Protein AF-A0A1H2WBU9-F1 (afdb_monomer)

Structure (mmCIF, N/CA/C/O backbone):
data_AF-A0A1H2WBU9-F1
#
_entry.id   AF-A0A1H2WBU9-F1
#
loop_
_atom_site.group_PDB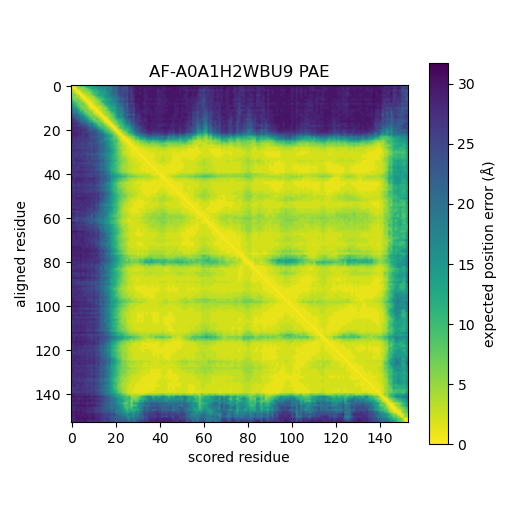
_atom_site.id
_atom_site.type_symbol
_atom_site.label_atom_id
_atom_site.label_alt_id
_atom_site.label_comp_id
_atom_site.label_asym_id
_atom_site.label_entity_id
_atom_site.label_seq_id
_atom_site.pdbx_PDB_ins_code
_atom_site.Cartn_x
_atom_site.Cartn_y
_atom_site.Cartn_z
_atom_site.occupancy
_atom_site.B_iso_or_equiv
_atom_site.auth_seq_id
_atom_site.auth_comp_id
_atom_site.auth_asym_id
_atom_site.auth_atom_id
_atom_site.pdbx_PDB_model_num
ATOM 1 N N . MET A 1 1 ? 42.660 62.199 -51.032 1.00 41.50 1 MET A N 1
ATOM 2 C CA . MET A 1 1 ? 42.001 61.946 -49.734 1.00 41.50 1 MET A CA 1
ATOM 3 C C . MET A 1 1 ? 40.920 60.892 -49.959 1.00 41.50 1 MET A C 1
ATOM 5 O O . MET A 1 1 ? 39.906 61.208 -50.563 1.00 41.50 1 MET A O 1
ATOM 9 N N . ARG A 1 2 ? 41.190 59.620 -49.634 1.00 43.75 2 ARG A N 1
ATOM 10 C CA . ARG A 1 2 ? 40.242 58.498 -49.773 1.00 43.75 2 ARG A CA 1
ATOM 11 C C . ARG A 1 2 ? 39.885 58.027 -48.364 1.00 43.75 2 ARG A C 1
ATOM 13 O O . ARG A 1 2 ? 40.767 57.566 -47.653 1.00 43.75 2 ARG A O 1
ATOM 20 N N . ILE A 1 3 ? 38.628 58.201 -47.968 1.00 47.75 3 ILE A N 1
ATOM 21 C CA . ILE A 1 3 ? 38.084 57.715 -46.695 1.00 47.75 3 ILE A CA 1
ATOM 22 C C . ILE A 1 3 ? 37.564 56.301 -46.960 1.00 47.75 3 ILE A C 1
ATOM 24 O O . ILE A 1 3 ? 36.669 56.133 -47.786 1.00 47.75 3 ILE A O 1
ATOM 28 N N . GLN A 1 4 ? 38.142 55.288 -46.315 1.00 45.25 4 GLN A N 1
ATOM 29 C CA . GLN A 1 4 ? 37.580 53.936 -46.314 1.00 45.25 4 GLN A CA 1
ATOM 30 C C . GLN A 1 4 ? 36.753 53.756 -45.038 1.00 45.25 4 GLN A C 1
ATOM 32 O O . GLN A 1 4 ? 37.295 53.785 -43.936 1.00 45.25 4 GLN A O 1
ATOM 37 N N . LEU A 1 5 ? 35.435 53.607 -45.196 1.00 51.62 5 LEU A N 1
ATOM 38 C CA . LEU A 1 5 ? 34.545 53.128 -44.140 1.00 51.62 5 LEU A CA 1
ATOM 39 C C . LEU A 1 5 ? 34.803 51.628 -43.946 1.00 51.62 5 LEU A C 1
ATOM 41 O O . LEU A 1 5 ? 34.677 50.860 -44.899 1.00 51.62 5 LEU A O 1
ATOM 45 N N . VAL A 1 6 ? 35.139 51.212 -42.727 1.00 49.38 6 VAL A N 1
ATOM 46 C CA . VAL A 1 6 ? 35.206 49.796 -42.348 1.00 49.38 6 VAL A CA 1
ATOM 47 C C . VAL A 1 6 ? 33.904 49.452 -41.631 1.00 49.38 6 VAL A C 1
ATOM 49 O O . VAL A 1 6 ? 33.653 49.928 -40.527 1.00 49.38 6 VAL A O 1
ATOM 52 N N . THR A 1 7 ? 33.051 48.655 -42.269 1.00 48.53 7 THR A N 1
ATOM 53 C CA . THR A 1 7 ? 31.839 48.107 -41.650 1.00 48.53 7 THR A CA 1
ATOM 54 C C . THR A 1 7 ? 32.208 46.828 -40.903 1.00 48.53 7 THR A C 1
ATOM 56 O O . THR A 1 7 ? 32.630 45.853 -41.520 1.00 48.53 7 THR A O 1
ATOM 59 N N . ALA A 1 8 ? 32.060 46.823 -39.578 1.00 51.47 8 ALA A N 1
ATOM 60 C CA . ALA A 1 8 ? 32.218 45.621 -38.766 1.00 51.47 8 ALA A CA 1
ATOM 61 C C . ALA A 1 8 ? 30.915 44.806 -38.799 1.00 51.47 8 ALA A C 1
ATOM 63 O O . ALA A 1 8 ? 29.886 45.248 -38.291 1.00 51.47 8 ALA A O 1
ATOM 64 N N . ILE A 1 9 ? 30.955 43.621 -39.409 1.00 55.84 9 ILE A N 1
ATOM 65 C CA . ILE A 1 9 ? 29.880 42.628 -39.311 1.00 55.84 9 ILE A CA 1
ATOM 66 C C . ILE A 1 9 ? 30.114 41.850 -38.015 1.00 55.84 9 ILE A C 1
ATOM 68 O O . ILE A 1 9 ? 31.100 41.126 -37.895 1.00 55.84 9 ILE A O 1
ATOM 72 N N . VAL A 1 10 ? 29.231 42.029 -37.032 1.00 53.03 10 VAL A N 1
ATOM 73 C CA . VAL A 1 10 ? 29.230 41.240 -35.794 1.00 53.03 10 VAL A CA 1
ATOM 74 C C . VAL A 1 10 ? 28.365 40.007 -36.027 1.00 53.03 10 VAL A C 1
ATOM 76 O O . VAL A 1 10 ? 27.139 40.093 -36.063 1.00 53.03 10 VAL A O 1
ATOM 79 N N . THR A 1 11 ? 29.001 38.855 -36.211 1.00 51.72 11 THR A N 1
ATOM 80 C CA . THR A 1 11 ? 28.313 37.566 -36.310 1.00 51.72 11 THR A CA 1
ATOM 81 C C . THR A 1 11 ? 28.061 37.041 -34.898 1.00 51.72 11 THR A C 1
ATOM 83 O O . THR A 1 11 ? 28.995 36.636 -34.210 1.00 51.72 11 THR A O 1
ATOM 86 N N . ALA A 1 12 ? 26.810 37.066 -34.438 1.00 58.50 12 ALA A N 1
ATOM 87 C CA . ALA A 1 12 ? 26.425 36.448 -33.173 1.00 58.50 12 ALA A CA 1
ATOM 88 C C . ALA A 1 12 ? 26.243 34.934 -33.375 1.00 58.50 12 ALA A C 1
ATOM 90 O O . ALA A 1 12 ? 25.238 34.484 -33.924 1.00 58.50 12 ALA A O 1
ATOM 91 N N . THR A 1 13 ? 27.224 34.137 -32.953 1.00 50.44 13 THR A N 1
ATOM 92 C CA . THR A 1 13 ? 27.081 32.680 -32.828 1.00 50.44 13 THR A CA 1
ATOM 93 C C . THR A 1 13 ? 26.236 32.356 -31.601 1.00 50.44 13 THR A C 1
ATOM 95 O O . THR A 1 13 ? 26.693 32.507 -30.471 1.00 50.44 13 THR A O 1
ATOM 98 N N . PHE A 1 14 ? 25.007 31.889 -31.817 1.00 52.62 14 PHE A N 1
ATOM 99 C CA . PHE A 1 14 ? 24.223 31.232 -30.776 1.00 52.62 14 PHE A CA 1
ATOM 100 C C . PHE A 1 14 ? 24.774 29.816 -30.580 1.00 52.62 14 PHE A C 1
ATOM 102 O O . PHE A 1 14 ? 24.619 28.961 -31.451 1.00 52.62 14 PHE A O 1
ATOM 109 N N . ALA A 1 15 ? 25.444 29.573 -29.454 1.00 53.03 15 ALA A N 1
ATOM 110 C CA . ALA A 1 15 ? 25.797 28.223 -29.038 1.00 53.03 15 ALA A CA 1
ATOM 111 C C . ALA A 1 15 ? 24.518 27.505 -28.586 1.00 53.03 15 ALA A C 1
ATOM 113 O O . ALA A 1 15 ? 23.923 27.861 -27.571 1.00 53.03 15 ALA A O 1
ATOM 114 N N . THR A 1 16 ? 24.069 26.516 -29.354 1.00 51.72 16 THR A N 1
ATOM 115 C CA . THR A 1 16 ? 23.049 25.566 -28.907 1.00 51.72 16 THR A CA 1
ATOM 116 C C . THR A 1 16 ? 23.728 24.548 -27.999 1.00 51.72 16 THR A C 1
ATOM 118 O O . THR A 1 16 ? 24.556 23.756 -28.442 1.00 51.72 16 THR A O 1
ATOM 121 N N . THR A 1 17 ? 23.416 24.580 -26.705 1.00 48.81 17 THR A N 1
ATOM 122 C CA . THR A 1 17 ? 23.767 23.487 -25.797 1.00 48.81 17 THR A CA 1
ATOM 123 C C . THR A 1 17 ? 22.942 22.268 -26.193 1.00 48.81 17 THR A C 1
ATOM 125 O O . THR A 1 17 ? 21.725 22.254 -26.013 1.00 48.81 17 THR A O 1
ATOM 128 N N . ILE A 1 18 ? 23.589 21.257 -26.762 1.00 54.28 18 ILE A N 1
ATOM 129 C CA . ILE A 1 18 ? 23.012 19.920 -26.902 1.00 54.28 18 ILE A CA 1
ATOM 130 C C . ILE A 1 18 ? 23.021 19.318 -25.495 1.00 54.28 18 ILE A C 1
ATOM 132 O O . ILE A 1 18 ? 24.089 19.027 -24.962 1.00 54.28 18 ILE A O 1
ATOM 136 N N . ALA A 1 19 ? 21.855 19.219 -24.858 1.00 54.16 19 ALA A N 1
ATOM 137 C CA . ALA A 1 19 ? 21.718 18.435 -23.637 1.00 54.16 19 ALA A CA 1
ATOM 138 C C . ALA A 1 19 ? 21.942 16.960 -24.003 1.00 54.16 19 ALA A C 1
ATOM 140 O O . ALA A 1 19 ? 21.314 16.461 -24.940 1.00 54.16 19 ALA A O 1
ATOM 141 N N . ASN A 1 20 ? 22.860 16.282 -23.314 1.00 50.53 20 ASN A N 1
ATOM 142 C CA . ASN A 1 20 ? 23.043 14.845 -23.482 1.00 50.53 20 ASN A CA 1
ATOM 143 C C . ASN A 1 20 ? 21.781 14.135 -22.975 1.00 50.53 20 ASN A C 1
ATOM 145 O O . ASN A 1 20 ? 21.280 14.443 -21.898 1.00 50.53 20 ASN A O 1
ATOM 149 N N . ALA A 1 21 ? 21.260 13.186 -23.752 1.00 55.88 21 ALA A N 1
ATOM 150 C CA . ALA A 1 21 ? 20.081 12.404 -23.375 1.00 55.88 21 ALA A CA 1
ATOM 151 C C . ALA A 1 21 ? 20.332 11.435 -22.194 1.00 55.88 21 ALA A C 1
ATOM 153 O O . ALA A 1 21 ? 19.376 10.851 -21.695 1.00 55.88 21 ALA A O 1
ATOM 154 N N . ASP A 1 22 ? 21.585 11.298 -21.743 1.00 54.56 22 ASP A N 1
ATOM 155 C CA . ASP A 1 22 ? 22.003 10.453 -20.612 1.00 54.56 22 ASP A CA 1
ATOM 156 C C . ASP A 1 22 ? 21.919 11.150 -19.237 1.00 54.56 22 ASP A C 1
ATOM 158 O O . ASP A 1 22 ? 22.099 10.492 -18.221 1.00 54.56 22 ASP A O 1
ATOM 162 N N . ASP A 1 23 ? 21.597 12.449 -19.175 1.00 60.66 23 ASP A N 1
ATOM 163 C CA . ASP A 1 23 ? 21.430 13.189 -17.906 1.00 60.66 23 ASP A CA 1
ATOM 164 C C . ASP A 1 23 ? 19.960 13.252 -17.434 1.00 60.66 23 ASP A C 1
ATOM 166 O O . ASP A 1 23 ? 19.596 14.063 -16.576 1.00 60.66 23 ASP A O 1
ATOM 170 N N . ALA A 1 24 ? 19.068 12.447 -18.022 1.00 67.50 24 ALA A N 1
ATOM 171 C CA . ALA A 1 24 ? 17.675 12.413 -17.594 1.00 67.50 24 ALA A CA 1
ATOM 172 C C . ALA A 1 24 ? 17.584 11.773 -16.193 1.00 67.50 24 ALA A C 1
ATOM 174 O O . ALA A 1 24 ? 18.125 10.683 -16.004 1.00 67.50 24 ALA A O 1
ATOM 175 N N . PRO A 1 25 ? 16.911 12.411 -15.212 1.00 70.00 25 PRO A N 1
ATOM 176 C CA . PRO A 1 25 ? 16.812 11.858 -13.862 1.00 70.00 25 PRO A CA 1
ATOM 177 C C . PRO A 1 25 ? 16.161 10.475 -13.908 1.00 70.00 25 PRO A C 1
ATOM 179 O O . PRO A 1 25 ? 15.275 10.246 -14.734 1.00 70.00 25 PRO A O 1
ATOM 182 N N . GLU A 1 26 ? 16.569 9.552 -13.039 1.00 77.31 26 GLU A N 1
ATOM 183 C CA . GLU A 1 26 ? 15.894 8.256 -12.955 1.00 77.31 26 GLU A CA 1
ATOM 184 C C . GLU A 1 26 ? 14.402 8.439 -12.649 1.00 77.31 26 GLU A C 1
ATOM 186 O O . GLU A 1 26 ? 13.992 9.389 -11.975 1.00 77.31 26 GLU A O 1
ATOM 191 N N . LYS A 1 27 ? 13.567 7.557 -13.206 1.00 82.31 27 LYS A N 1
ATOM 192 C CA . LYS A 1 27 ? 12.129 7.602 -12.944 1.00 82.31 27 LYS A CA 1
ATOM 193 C C . LYS A 1 27 ? 11.873 7.065 -11.539 1.00 82.31 27 LYS A C 1
ATOM 195 O 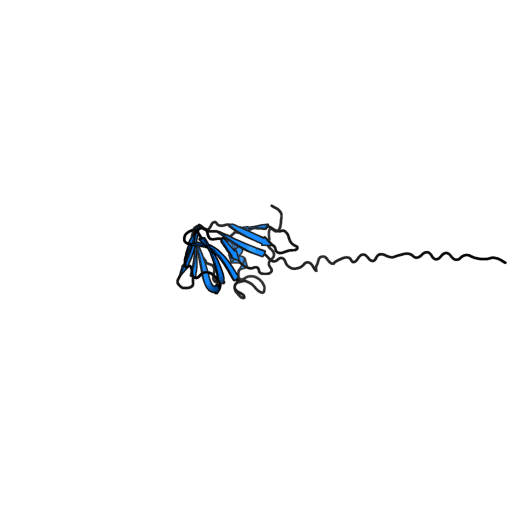O . LYS A 1 27 ? 12.337 5.979 -11.208 1.00 82.31 27 LYS A O 1
ATOM 200 N N . SER A 1 28 ? 11.105 7.814 -10.761 1.00 85.56 28 SER A N 1
ATOM 201 C CA . SER A 1 28 ? 10.564 7.374 -9.477 1.00 85.56 28 SER A CA 1
ATOM 202 C C . SER A 1 28 ? 9.061 7.171 -9.617 1.00 85.56 28 SER A C 1
ATOM 204 O O . SER A 1 28 ? 8.415 7.948 -10.328 1.00 85.56 28 SER A O 1
ATOM 206 N N . TYR A 1 29 ? 8.507 6.141 -8.978 1.00 90.06 29 TYR A N 1
ATOM 207 C CA . TYR A 1 29 ? 7.081 5.810 -9.048 1.00 90.06 29 TYR A CA 1
ATOM 208 C C . TYR A 1 29 ? 6.478 5.660 -7.660 1.00 90.06 29 TYR A C 1
ATOM 210 O O . TYR A 1 29 ? 7.052 4.988 -6.811 1.00 90.06 29 TYR A O 1
ATOM 218 N N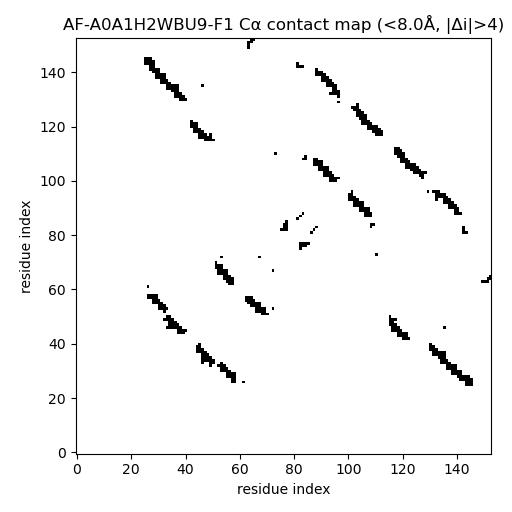 . LEU A 1 30 ? 5.290 6.229 -7.472 1.00 93.44 30 LEU A N 1
ATOM 219 C CA . LEU A 1 30 ? 4.398 5.885 -6.371 1.00 93.44 30 LEU A CA 1
ATOM 220 C C . LEU A 1 30 ? 3.524 4.702 -6.778 1.00 93.44 30 LEU A C 1
ATOM 222 O O . LEU A 1 30 ? 3.084 4.620 -7.932 1.00 93.44 30 LEU A O 1
ATOM 226 N N . PHE A 1 31 ? 3.231 3.837 -5.813 1.00 95.50 31 PHE A N 1
ATOM 227 C CA . PHE A 1 31 ? 2.336 2.695 -5.988 1.00 95.50 31 PHE A CA 1
ATOM 228 C C . PHE A 1 31 ? 1.066 2.918 -5.172 1.00 95.50 31 PHE A C 1
ATOM 230 O O . PHE A 1 31 ? 1.122 3.445 -4.062 1.00 95.50 31 PHE A O 1
ATOM 237 N N . VAL A 1 32 ? -0.089 2.543 -5.715 1.00 97.19 32 VAL A N 1
ATOM 238 C CA . VAL A 1 32 ? -1.377 2.689 -5.033 1.00 97.19 32 VAL A CA 1
ATOM 239 C C . VAL A 1 32 ? -2.104 1.356 -5.023 1.00 97.19 32 VAL A C 1
ATOM 241 O O . VAL A 1 32 ? -2.447 0.816 -6.078 1.00 97.19 32 VAL A O 1
ATOM 244 N N . GLU A 1 33 ? -2.373 0.869 -3.817 1.00 97.38 33 GLU A N 1
ATOM 245 C CA . GLU A 1 33 ? -3.222 -0.289 -3.569 1.00 97.38 33 GLU A CA 1
ATOM 246 C C . GLU A 1 33 ? -4.560 0.153 -2.979 1.00 97.38 33 GLU A C 1
ATOM 248 O O . GLU A 1 33 ? -4.651 1.102 -2.195 1.00 97.38 33 GLU A O 1
ATOM 253 N N . VAL A 1 34 ? -5.615 -0.550 -3.370 1.00 97.06 34 VAL A N 1
ATOM 254 C CA . VAL A 1 34 ? -6.972 -0.344 -2.869 1.00 97.06 34 VAL A CA 1
ATOM 255 C C . VAL A 1 34 ? -7.535 -1.679 -2.411 1.00 97.06 34 VAL A C 1
ATOM 257 O O . VAL A 1 34 ? -7.207 -2.725 -2.970 1.00 97.06 34 VAL A O 1
ATOM 260 N N . GLY A 1 35 ? -8.391 -1.633 -1.400 1.00 96.75 35 GLY A N 1
ATOM 261 C CA . GLY A 1 35 ? -9.100 -2.803 -0.898 1.00 96.75 35 GLY A CA 1
ATOM 262 C C . GLY A 1 35 ? -10.469 -2.418 -0.361 1.00 96.75 35 GLY A C 1
ATOM 263 O O . GLY A 1 35 ? -10.866 -1.251 -0.378 1.00 96.75 35 GLY A O 1
ATOM 264 N N . GLU A 1 36 ? -11.192 -3.404 0.150 1.00 98.12 36 GLU A N 1
ATOM 265 C CA . GLU A 1 36 ? -12.473 -3.183 0.820 1.00 98.12 36 GLU A CA 1
ATOM 266 C C . GLU A 1 36 ? -12.271 -2.786 2.285 1.00 98.12 36 GLU A C 1
ATOM 268 O O . GLU A 1 36 ? -12.988 -1.925 2.806 1.00 98.12 36 GLU A O 1
ATOM 273 N N . LYS A 1 37 ? -11.263 -3.382 2.939 1.00 98.44 37 LYS A N 1
ATOM 274 C CA . LYS A 1 37 ? -10.920 -3.133 4.344 1.00 98.44 37 LYS A CA 1
ATOM 275 C C . LYS A 1 37 ? -9.423 -3.210 4.597 1.00 98.44 37 LYS A C 1
ATOM 277 O O . LYS A 1 37 ? -8.720 -3.970 3.939 1.00 98.44 37 LYS A O 1
ATOM 282 N N . ALA A 1 38 ? -8.963 -2.448 5.581 1.00 98.56 38 ALA A N 1
ATOM 283 C CA . ALA A 1 38 ? -7.639 -2.598 6.165 1.00 98.56 38 ALA A CA 1
ATOM 284 C C . ALA A 1 38 ? -7.762 -2.894 7.657 1.00 98.56 38 ALA A C 1
ATOM 286 O O . ALA A 1 38 ? -8.576 -2.266 8.335 1.00 98.56 38 ALA A O 1
ATOM 287 N N . GLU A 1 39 ? -6.928 -3.794 8.164 1.00 98.50 39 GLU A N 1
ATOM 288 C CA . GLU A 1 39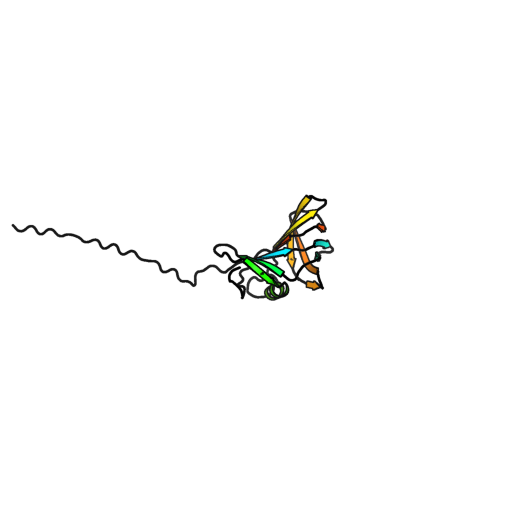 ? -6.809 -4.110 9.584 1.00 98.50 39 GLU A CA 1
ATOM 289 C C . GLU A 1 39 ? -5.342 -4.010 10.009 1.00 98.50 39 GLU A C 1
ATOM 291 O O . GLU A 1 39 ? -4.445 -4.469 9.307 1.00 98.50 39 GLU A O 1
ATOM 296 N N . LEU A 1 40 ? -5.102 -3.394 11.163 1.00 98.38 40 LEU A N 1
ATOM 297 C CA . LEU A 1 40 ? -3.806 -3.355 11.829 1.00 98.38 40 LEU A CA 1
ATOM 298 C C . LEU A 1 40 ? -3.919 -4.237 13.066 1.00 98.38 40 LEU A C 1
ATOM 300 O O . LEU A 1 40 ? -4.719 -3.961 13.961 1.00 98.38 40 LEU A O 1
ATOM 304 N N . THR A 1 41 ? -3.158 -5.323 13.120 1.00 96.44 41 THR A N 1
ATOM 305 C CA . THR A 1 41 ? -3.228 -6.281 14.225 1.00 96.44 41 THR A CA 1
ATOM 306 C C . THR A 1 41 ? -1.902 -7.003 14.396 1.00 96.44 41 THR A C 1
ATOM 308 O O . THR A 1 41 ? -1.275 -7.379 13.416 1.00 96.44 41 THR A O 1
ATOM 311 N N . ASP A 1 42 ? -1.444 -7.150 15.639 1.00 93.75 42 ASP A N 1
ATOM 312 C CA . ASP A 1 42 ? -0.239 -7.916 15.985 1.00 93.75 42 ASP A CA 1
ATOM 313 C C . ASP A 1 42 ? 1.020 -7.562 15.160 1.00 93.75 42 ASP A C 1
ATOM 315 O O . ASP A 1 42 ? 1.843 -8.420 14.848 1.00 93.75 42 ASP A O 1
ATOM 319 N N . GLY A 1 43 ? 1.186 -6.279 14.811 1.00 95.44 43 GLY A N 1
ATOM 320 C CA . GLY A 1 43 ? 2.309 -5.803 13.991 1.00 95.44 43 GLY A CA 1
ATOM 321 C C . GLY A 1 43 ? 2.165 -6.088 12.493 1.00 95.44 43 GLY A C 1
ATOM 322 O O . GLY A 1 43 ? 3.109 -5.862 11.740 1.00 95.44 43 GLY A O 1
ATOM 323 N N . GLN A 1 44 ? 0.993 -6.547 12.052 1.00 97.94 44 GLN A N 1
ATOM 324 C CA . GLN A 1 44 ? 0.657 -6.787 10.656 1.00 97.94 44 GLN A CA 1
ATOM 325 C C . GLN A 1 44 ? -0.417 -5.819 10.153 1.00 97.94 44 GLN A C 1
ATOM 327 O O . GLN A 1 44 ? -1.431 -5.582 10.811 1.00 97.94 44 GLN A O 1
ATOM 332 N N . LEU A 1 45 ? -0.173 -5.257 8.971 1.00 98.50 45 LEU A N 1
ATOM 333 C CA . LEU A 1 45 ? -1.161 -4.569 8.159 1.00 98.50 45 LEU A CA 1
ATOM 334 C C . LEU A 1 45 ? -1.747 -5.594 7.199 1.00 98.50 45 LEU A C 1
ATOM 336 O O . LEU A 1 45 ? -1.015 -6.243 6.456 1.00 98.50 45 LEU A O 1
ATOM 340 N N . ILE A 1 46 ? -3.064 -5.704 7.194 1.00 98.31 46 ILE A N 1
ATOM 341 C CA . ILE A 1 46 ? -3.817 -6.635 6.374 1.00 98.31 46 ILE A CA 1
ATOM 342 C C . ILE A 1 46 ? -4.764 -5.824 5.493 1.00 98.31 46 ILE A C 1
ATOM 344 O O . ILE A 1 46 ? -5.665 -5.168 6.009 1.00 98.31 46 ILE A O 1
ATOM 348 N N . LEU A 1 47 ? -4.589 -5.879 4.174 1.00 98.25 47 LEU A N 1
ATOM 349 C CA . LEU A 1 47 ? -5.546 -5.347 3.203 1.00 98.25 47 LEU A CA 1
ATOM 350 C C . LEU A 1 47 ? -6.388 -6.492 2.639 1.00 98.25 47 LEU A C 1
ATOM 352 O O . LEU A 1 47 ? -5.855 -7.467 2.113 1.00 98.25 47 LEU A O 1
ATOM 356 N N . LEU A 1 48 ? -7.706 -6.358 2.758 1.00 98.12 48 LEU A N 1
ATOM 357 C CA . LEU A 1 48 ? -8.714 -7.345 2.374 1.00 98.12 48 LEU A CA 1
ATOM 358 C C . LEU A 1 48 ? -9.469 -6.898 1.122 1.00 98.12 48 LEU A C 1
ATOM 360 O O . LEU A 1 48 ? -9.706 -5.700 0.931 1.00 98.12 48 LEU A O 1
ATOM 364 N N . GLY A 1 49 ? -9.922 -7.866 0.325 1.00 97.38 49 GLY A N 1
ATOM 365 C CA . GLY A 1 49 ? -10.687 -7.603 -0.893 1.00 97.38 49 GLY A CA 1
ATOM 366 C C . GLY A 1 49 ? -9.850 -6.865 -1.936 1.00 97.38 49 GLY A C 1
ATOM 367 O O . GLY A 1 49 ? -10.334 -5.929 -2.574 1.00 97.38 49 GLY A O 1
ATOM 368 N N . VAL A 1 50 ? -8.571 -7.228 -2.056 1.00 96.31 50 VAL A N 1
ATOM 369 C CA . VAL A 1 50 ? -7.656 -6.606 -3.017 1.00 96.31 50 VAL A CA 1
ATOM 370 C C . VAL A 1 50 ? -7.750 -7.291 -4.384 1.00 96.31 50 VAL A C 1
ATOM 372 O O . VAL A 1 50 ? -7.785 -8.516 -4.485 1.00 96.31 50 VAL A O 1
ATOM 375 N N . GLY A 1 51 ? -7.789 -6.499 -5.460 1.00 94.38 51 GLY A N 1
ATOM 376 C CA . GLY A 1 51 ? -7.664 -6.994 -6.842 1.00 94.38 51 GLY A CA 1
ATOM 377 C C . GLY A 1 51 ? -6.200 -7.188 -7.240 1.00 94.38 51 GLY A C 1
ATOM 378 O O . GLY A 1 51 ? -5.325 -6.725 -6.526 1.00 94.38 51 GLY A O 1
ATOM 379 N N . ASP A 1 52 ? -5.891 -7.844 -8.360 1.00 94.00 52 ASP A N 1
ATOM 380 C CA . ASP A 1 52 ? -4.494 -8.120 -8.773 1.00 94.00 52 ASP A CA 1
ATOM 381 C C . ASP A 1 52 ? -3.704 -6.869 -9.211 1.00 94.00 52 ASP A C 1
ATOM 383 O O . ASP A 1 52 ? -2.477 -6.853 -9.161 1.00 94.00 52 ASP A O 1
AT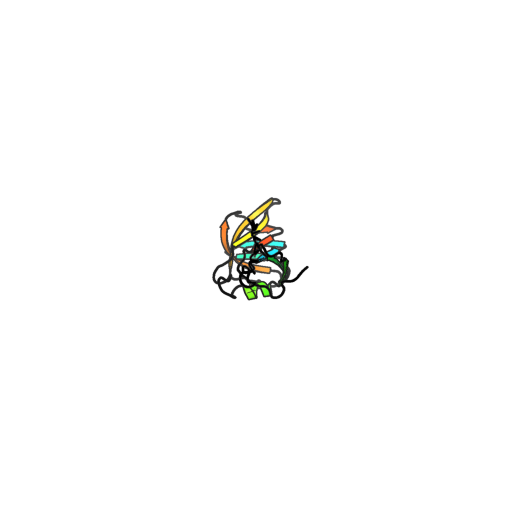OM 387 N N . GLU A 1 53 ? -4.396 -5.806 -9.617 1.00 94.94 53 GLU A N 1
ATOM 388 C CA . GLU A 1 53 ? -3.774 -4.591 -10.145 1.00 94.94 53 GLU A CA 1
ATOM 389 C C . GLU A 1 53 ? -3.337 -3.623 -9.036 1.00 94.94 53 GLU A C 1
ATOM 391 O O . GLU A 1 53 ? -4.070 -3.346 -8.084 1.00 94.94 53 GLU A O 1
ATOM 396 N N . VAL A 1 54 ? -2.154 -3.043 -9.219 1.00 96.44 54 VAL A N 1
ATOM 397 C CA . VAL A 1 54 ? -1.594 -1.941 -8.435 1.00 96.44 54 VAL A CA 1
ATOM 398 C C . VAL A 1 54 ? -1.415 -0.756 -9.371 1.00 96.44 54 VAL A C 1
ATOM 400 O O . VAL A 1 54 ? -0.775 -0.876 -10.418 1.00 96.44 54 VAL A O 1
ATOM 403 N N . SER A 1 55 ? -1.970 0.402 -9.011 1.00 96.25 55 SER A N 1
ATOM 404 C CA . SER A 1 55 ? -1.794 1.602 -9.837 1.00 96.25 55 SER A CA 1
ATOM 405 C C . SER A 1 55 ? -0.397 2.179 -9.626 1.00 96.25 55 SER A C 1
ATOM 407 O O . SER A 1 55 ? 0.097 2.205 -8.501 1.00 96.25 55 SER A O 1
ATOM 409 N N . VAL A 1 56 ? 0.219 2.693 -10.687 1.00 94.50 56 VAL A N 1
ATOM 410 C CA . VAL A 1 56 ? 1.533 3.348 -10.632 1.00 94.50 56 VAL A CA 1
ATOM 411 C C . VAL A 1 56 ? 1.461 4.761 -11.188 1.00 94.50 56 VAL A C 1
ATOM 413 O O . VAL A 1 56 ? 0.746 5.018 -12.161 1.00 94.50 56 VAL A O 1
ATOM 416 N N . PHE A 1 57 ? 2.216 5.680 -10.588 1.00 92.31 57 PHE A N 1
ATOM 417 C CA . PHE A 1 57 ? 2.292 7.070 -11.033 1.00 92.31 57 PHE A CA 1
ATOM 418 C C . PHE A 1 57 ? 3.704 7.626 -10.869 1.00 92.31 57 PHE A C 1
ATOM 420 O O . PHE A 1 57 ? 4.268 7.577 -9.778 1.00 92.31 57 PHE A O 1
ATOM 427 N N . SER A 1 58 ? 4.285 8.145 -11.950 1.00 91.31 58 SER A N 1
ATOM 428 C CA . SER A 1 58 ? 5.652 8.662 -11.926 1.00 91.31 58 SER A CA 1
ATOM 429 C C . SER A 1 58 ? 5.737 10.072 -11.354 1.00 91.31 58 SER A C 1
ATOM 431 O O . SER A 1 58 ? 4.902 10.927 -11.668 1.00 91.31 58 SER A O 1
ATOM 433 N N . ASP A 1 59 ? 6.839 10.362 -10.674 1.00 88.44 59 ASP A N 1
ATOM 434 C CA . ASP A 1 59 ? 7.213 11.728 -10.333 1.00 88.44 59 ASP A CA 1
ATOM 435 C C . ASP A 1 59 ? 7.582 12.579 -11.556 1.00 88.44 59 ASP A C 1
ATOM 437 O O . ASP A 1 59 ? 7.984 12.104 -12.624 1.00 88.44 59 ASP A O 1
ATOM 441 N N . ARG A 1 60 ? 7.485 13.901 -11.377 1.00 89.88 60 ARG A N 1
ATOM 442 C CA . ARG A 1 60 ? 7.918 14.875 -12.388 1.00 89.88 60 ARG A CA 1
ATOM 443 C C . ARG A 1 60 ? 9.435 14.772 -12.624 1.00 89.88 60 ARG A C 1
ATOM 445 O O . ARG A 1 60 ? 10.178 14.552 -11.675 1.00 89.88 60 ARG A O 1
ATOM 452 N N . PRO A 1 61 ? 9.926 15.026 -13.855 1.00 89.00 61 PRO A N 1
ATOM 453 C CA . PRO A 1 61 ? 9.218 15.589 -15.014 1.00 89.00 61 PRO A CA 1
ATOM 454 C C . PRO A 1 61 ? 8.410 14.574 -15.833 1.00 89.00 61 PRO A C 1
ATOM 456 O O . PRO A 1 61 ? 7.722 14.977 -16.775 1.00 89.00 61 PRO A O 1
ATOM 459 N N . TYR A 1 62 ? 8.493 13.290 -15.491 1.00 87.75 62 TYR A N 1
ATOM 460 C CA . TYR A 1 62 ? 7.782 12.229 -16.187 1.00 87.75 62 TYR A CA 1
ATOM 461 C C . TYR A 1 62 ? 6.271 12.325 -15.934 1.00 87.75 62 TYR A C 1
ATOM 463 O O . TYR A 1 62 ? 5.810 12.959 -14.982 1.00 87.75 62 TYR A O 1
ATOM 471 N N . ARG A 1 63 ? 5.486 11.790 -16.871 1.00 89.81 63 ARG A N 1
ATOM 472 C CA . ARG A 1 63 ? 4.014 11.818 -16.849 1.00 89.81 63 ARG A CA 1
ATOM 473 C C . ARG A 1 63 ? 3.468 10.431 -17.161 1.00 89.81 63 ARG A C 1
ATOM 475 O O . ARG A 1 63 ? 2.578 10.287 -17.995 1.00 89.81 63 ARG A O 1
ATOM 482 N N . ASP A 1 64 ? 4.055 9.432 -16.524 1.00 88.81 64 ASP A N 1
ATOM 483 C CA . ASP A 1 64 ? 3.688 8.042 -16.708 1.00 88.81 64 ASP A CA 1
ATOM 484 C C . ASP A 1 64 ? 2.688 7.649 -15.616 1.00 88.81 64 ASP A C 1
ATOM 486 O O . ASP A 1 64 ? 2.864 7.958 -14.436 1.00 88.81 64 ASP A O 1
ATOM 490 N N . ALA A 1 65 ? 1.622 6.976 -16.027 1.00 92.31 65 ALA A N 1
ATOM 491 C CA . ALA A 1 65 ? 0.626 6.382 -15.153 1.00 92.31 65 ALA A CA 1
ATOM 492 C C . ALA A 1 65 ? 0.204 5.041 -15.756 1.00 92.31 65 ALA A C 1
ATOM 494 O O . ALA A 1 65 ? 0.242 4.880 -16.979 1.00 92.31 65 ALA A O 1
ATOM 495 N N . GLY A 1 66 ? -0.204 4.091 -14.925 1.00 93.75 66 GLY A N 1
ATOM 496 C CA . GLY A 1 66 ? -0.660 2.793 -15.407 1.00 93.75 66 GLY A CA 1
ATOM 497 C C . GLY A 1 66 ? -0.946 1.821 -14.278 1.00 93.75 66 GLY A C 1
ATOM 498 O O . GLY A 1 66 ? -1.170 2.232 -13.140 1.00 93.75 66 GLY A O 1
ATOM 499 N N . PHE A 1 67 ? -0.897 0.536 -14.610 1.00 94.25 67 PHE A N 1
ATOM 500 C CA . PHE A 1 67 ? -1.073 -0.562 -13.670 1.00 94.25 67 PHE A CA 1
ATOM 501 C C . PHE A 1 67 ? 0.066 -1.566 -13.830 1.00 94.25 67 PHE A C 1
ATOM 503 O O . PHE A 1 67 ? 0.550 -1.789 -14.943 1.00 94.25 67 PHE A O 1
ATOM 510 N N . ILE A 1 68 ? 0.470 -2.164 -12.717 1.00 94.06 68 ILE A N 1
ATOM 511 C CA . ILE A 1 68 ? 1.269 -3.389 -12.669 1.00 94.06 68 ILE A CA 1
ATOM 512 C C . ILE A 1 68 ? 0.479 -4.443 -11.898 1.00 94.06 68 ILE A C 1
ATOM 514 O O . ILE A 1 68 ? -0.447 -4.118 -11.154 1.00 94.06 68 ILE A O 1
ATOM 518 N N . THR A 1 69 ? 0.844 -5.704 -12.050 1.00 94.56 69 THR A N 1
ATOM 519 C CA . THR A 1 69 ? 0.339 -6.763 -11.174 1.00 94.56 69 THR A CA 1
ATOM 520 C C . THR A 1 69 ? 0.990 -6.658 -9.795 1.00 94.56 69 THR A C 1
ATOM 522 O O . THR A 1 69 ? 2.134 -6.214 -9.648 1.00 94.56 69 THR A O 1
ATOM 525 N N . ARG A 1 70 ? 0.302 -7.128 -8.755 1.00 93.62 70 ARG A N 1
ATOM 526 C CA . ARG A 1 70 ? 0.890 -7.234 -7.413 1.00 93.62 70 ARG A CA 1
ATOM 527 C C . ARG A 1 70 ? 2.109 -8.151 -7.395 1.00 93.62 70 ARG A C 1
ATOM 529 O O . ARG A 1 70 ? 3.072 -7.885 -6.681 1.00 93.62 70 ARG A O 1
ATOM 536 N N . ALA A 1 71 ? 2.093 -9.201 -8.214 1.00 91.56 71 ALA A N 1
ATOM 537 C CA . ALA A 1 71 ? 3.249 -10.072 -8.392 1.00 91.56 71 ALA A CA 1
ATOM 538 C C . ALA A 1 71 ? 4.474 -9.299 -8.914 1.00 91.56 71 ALA A C 1
ATOM 540 O O . ALA A 1 71 ? 5.571 -9.495 -8.396 1.00 91.56 71 ALA A O 1
ATOM 541 N N . GLU A 1 72 ? 4.292 -8.386 -9.875 1.00 92.12 72 GLU A N 1
ATOM 542 C CA . GLU A 1 72 ? 5.367 -7.507 -10.356 1.00 92.12 72 GLU A CA 1
ATOM 543 C C . GLU A 1 72 ? 5.856 -6.548 -9.263 1.00 92.12 72 GLU A C 1
ATOM 545 O O . GLU A 1 72 ? 7.067 -6.390 -9.116 1.00 92.12 72 GLU A O 1
ATOM 550 N N . LEU A 1 73 ? 4.958 -5.960 -8.456 1.00 92.50 73 LEU A N 1
ATOM 551 C CA . LEU A 1 73 ? 5.359 -5.132 -7.306 1.00 92.50 73 LEU A CA 1
ATOM 552 C C . LEU A 1 73 ? 6.250 -5.920 -6.331 1.00 92.50 73 LEU A C 1
ATOM 554 O O . LEU A 1 73 ? 7.263 -5.417 -5.849 1.00 92.50 73 LEU A O 1
ATOM 558 N N . PHE A 1 74 ? 5.897 -7.171 -6.045 1.00 91.31 74 PHE A N 1
ATOM 559 C CA . PHE A 1 74 ? 6.663 -7.995 -5.108 1.00 91.31 74 PHE A CA 1
ATOM 560 C C . PHE A 1 74 ? 7.980 -8.467 -5.713 1.00 91.31 74 PHE A C 1
ATOM 562 O O . PHE A 1 74 ? 8.984 -8.573 -5.013 1.00 91.31 74 PHE A O 1
ATOM 569 N N . GLU A 1 75 ? 8.001 -8.717 -7.022 1.00 89.00 75 GLU A N 1
ATOM 570 C CA . GLU A 1 75 ? 9.224 -9.061 -7.732 1.00 89.00 75 GLU A CA 1
ATOM 571 C C . GLU A 1 75 ? 10.263 -7.935 -7.648 1.00 89.00 75 GLU A C 1
ATOM 573 O O . GLU A 1 75 ? 11.456 -8.224 -7.539 1.00 89.00 75 GLU A O 1
ATOM 578 N N . ILE A 1 76 ? 9.835 -6.670 -7.694 1.00 87.12 76 ILE A N 1
ATOM 579 C CA . ILE A 1 76 ? 10.746 -5.517 -7.621 1.00 87.12 76 ILE A CA 1
ATOM 580 C C . ILE A 1 76 ? 11.112 -5.125 -6.188 1.00 87.12 76 ILE A C 1
ATOM 582 O O . ILE A 1 76 ? 12.069 -4.379 -6.002 1.00 87.12 76 ILE A O 1
ATOM 586 N N . TRP A 1 77 ? 10.408 -5.665 -5.190 1.00 91.88 77 TRP A N 1
ATOM 587 C CA . TRP A 1 77 ? 10.559 -5.303 -3.780 1.00 91.88 77 TRP A CA 1
ATOM 588 C C . TRP A 1 77 ? 12.003 -5.411 -3.274 1.00 91.88 77 TRP A C 1
ATOM 590 O O . TRP A 1 77 ? 12.492 -4.502 -2.615 1.00 91.88 77 TRP A O 1
ATOM 600 N N . GLY A 1 78 ? 12.700 -6.496 -3.627 1.00 87.00 78 GLY A N 1
ATOM 601 C CA . GLY A 1 78 ? 14.096 -6.757 -3.241 1.00 87.00 78 GLY A CA 1
ATOM 602 C C . GLY A 1 78 ? 15.110 -6.583 -4.378 1.00 87.00 78 GLY A C 1
ATOM 603 O O . GLY A 1 78 ? 16.194 -7.167 -4.336 1.00 87.00 78 GLY A O 1
ATOM 604 N N . LYS A 1 79 ? 14.760 -5.873 -5.461 1.00 83.56 79 LYS A N 1
ATOM 605 C CA . LYS A 1 79 ? 15.622 -5.747 -6.652 1.00 83.56 79 LYS A CA 1
ATOM 606 C C . LYS A 1 79 ? 16.177 -4.338 -6.822 1.00 83.56 79 LYS A C 1
ATOM 608 O O . LYS A 1 79 ? 15.438 -3.364 -6.792 1.00 83.56 79 LYS A O 1
ATOM 613 N N . GLY A 1 80 ? 17.463 -4.263 -7.163 1.00 77.88 80 GLY A N 1
ATOM 614 C CA . GLY A 1 80 ? 18.164 -3.001 -7.419 1.00 77.88 80 GLY A CA 1
ATOM 615 C C . GLY A 1 80 ? 18.782 -2.400 -6.158 1.00 77.88 80 GLY A C 1
ATOM 616 O O . GLY A 1 80 ? 18.650 -2.954 -5.070 1.00 77.88 80 GLY A O 1
ATOM 617 N N . GLU A 1 81 ? 19.495 -1.288 -6.319 1.00 74.69 81 GLU A N 1
ATOM 618 C CA . GLU A 1 81 ? 20.041 -0.517 -5.196 1.00 74.69 81 GLU A CA 1
ATOM 619 C C . GLU A 1 81 ? 18.923 0.296 -4.524 1.00 74.69 81 GLU A C 1
ATOM 621 O O . GLU A 1 81 ? 18.032 0.789 -5.214 1.00 74.69 81 GLU A O 1
ATOM 626 N N . ASN A 1 82 ? 18.977 0.465 -3.196 1.00 76.62 82 ASN A N 1
ATOM 627 C CA . ASN A 1 82 ? 17.950 1.174 -2.411 1.00 76.62 82 ASN A CA 1
ATOM 628 C C . ASN A 1 82 ? 16.526 0.615 -2.621 1.00 76.62 82 ASN A C 1
ATOM 630 O O . ASN A 1 82 ? 15.564 1.373 -2.749 1.00 76.62 82 ASN A O 1
ATOM 634 N N . ASN A 1 83 ? 16.405 -0.712 -2.688 1.00 86.50 83 ASN A N 1
ATOM 635 C CA . ASN A 1 83 ? 15.123 -1.403 -2.818 1.00 86.50 83 ASN A CA 1
ATOM 636 C C . ASN A 1 83 ? 14.347 -1.431 -1.483 1.00 86.50 83 ASN A C 1
ATOM 638 O O . ASN A 1 83 ? 14.894 -1.120 -0.425 1.00 86.50 83 ASN A O 1
ATOM 642 N N . PHE A 1 84 ? 13.078 -1.837 -1.526 1.00 92.12 84 PHE A N 1
ATOM 643 C CA . PHE A 1 84 ? 12.187 -1.870 -0.361 1.00 92.12 84 PHE A CA 1
ATOM 644 C C . PHE A 1 84 ? 12.515 -2.949 0.678 1.00 92.12 84 PHE A C 1
ATOM 646 O O . PHE A 1 84 ? 12.027 -2.877 1.804 1.00 92.12 84 PHE A O 1
ATOM 653 N N . GLU A 1 85 ? 13.307 -3.964 0.334 1.00 91.81 85 GLU A N 1
ATOM 654 C CA . GLU A 1 85 ? 13.799 -4.942 1.311 1.00 91.81 85 GLU A CA 1
ATOM 655 C C . GLU A 1 85 ? 14.926 -4.349 2.174 1.00 91.81 85 GLU A C 1
ATOM 657 O O . GLU A 1 85 ? 14.968 -4.582 3.381 1.00 91.81 85 GLU A O 1
ATOM 662 N N . GLU A 1 86 ? 15.810 -3.543 1.577 1.00 90.31 86 GLU A N 1
ATOM 663 C CA . GLU A 1 86 ? 16.917 -2.873 2.276 1.00 90.31 86 GLU A CA 1
ATOM 664 C C . GLU A 1 86 ? 16.502 -1.556 2.950 1.00 90.31 86 GLU A C 1
ATOM 666 O O . GLU A 1 86 ? 17.028 -1.212 4.011 1.00 90.31 86 GLU A O 1
ATOM 671 N N . ASN A 1 87 ? 15.572 -0.820 2.338 1.00 90.06 87 ASN A N 1
ATOM 672 C CA . ASN A 1 87 ? 15.048 0.456 2.817 1.00 90.06 87 ASN A CA 1
ATOM 673 C C . ASN A 1 87 ? 13.510 0.451 2.721 1.00 90.06 87 ASN A C 1
ATOM 675 O O . ASN A 1 87 ? 12.962 0.860 1.692 1.00 90.06 87 ASN A O 1
ATOM 679 N N . PRO A 1 88 ? 12.817 -0.049 3.761 1.00 94.44 88 PRO A N 1
ATOM 680 C CA . PRO A 1 88 ? 11.364 -0.176 3.774 1.00 94.44 88 PRO A CA 1
ATOM 681 C C . PRO A 1 88 ? 10.632 1.131 3.422 1.00 94.44 88 PRO A C 1
ATOM 683 O O . PRO A 1 88 ? 11.019 2.200 3.899 1.00 94.44 88 PRO A O 1
ATOM 686 N N . PRO A 1 89 ? 9.570 1.081 2.599 1.00 95.19 89 PRO A N 1
ATOM 687 C CA . PRO A 1 89 ? 8.843 2.275 2.206 1.00 95.19 89 PRO A CA 1
ATOM 688 C C . PRO A 1 89 ? 7.928 2.783 3.316 1.00 95.19 89 PRO A C 1
ATOM 690 O O . PRO A 1 89 ? 7.326 2.012 4.072 1.00 95.19 89 PRO A O 1
ATOM 693 N N . ASN A 1 90 ? 7.718 4.097 3.305 1.00 94.69 90 ASN A N 1
ATOM 694 C CA . ASN A 1 90 ? 6.572 4.696 3.970 1.00 94.69 90 ASN A CA 1
ATOM 695 C C . ASN A 1 90 ? 5.293 4.406 3.176 1.00 94.69 90 ASN A C 1
ATOM 697 O O . ASN A 1 90 ? 5.285 4.396 1.943 1.00 94.69 90 ASN A O 1
ATOM 701 N N . VAL A 1 91 ? 4.181 4.266 3.885 1.00 96.75 91 VAL A N 1
ATOM 702 C CA . VAL A 1 91 ? 2.845 4.237 3.302 1.00 96.75 91 VAL A CA 1
ATOM 703 C C . VAL A 1 91 ? 1.935 5.224 3.992 1.00 96.75 91 VAL A C 1
ATOM 705 O O . VAL A 1 91 ? 1.932 5.335 5.215 1.00 96.75 91 VAL A O 1
ATOM 708 N N . ALA A 1 92 ? 1.110 5.899 3.201 1.00 97.81 92 ALA A N 1
ATOM 709 C CA . ALA A 1 92 ? -0.072 6.579 3.699 1.00 97.81 92 ALA A CA 1
ATOM 710 C C . ALA A 1 92 ? -1.278 5.657 3.496 1.00 97.81 92 ALA A C 1
ATOM 712 O O . ALA A 1 92 ? -1.736 5.465 2.367 1.00 97.81 92 ALA A O 1
ATOM 713 N N . LEU A 1 93 ? -1.800 5.103 4.590 1.00 98.50 93 LEU A N 1
ATOM 714 C CA . LEU A 1 93 ? -3.060 4.372 4.599 1.00 98.50 93 LEU A CA 1
ATOM 715 C C . LEU A 1 93 ? -4.182 5.342 4.962 1.00 98.50 93 LEU A C 1
ATOM 717 O O . LEU A 1 93 ? -4.251 5.861 6.077 1.00 98.50 93 LEU A O 1
ATOM 721 N N . THR A 1 94 ? -5.069 5.588 4.008 1.00 98.50 94 THR A N 1
ATOM 722 C CA . THR A 1 94 ? -6.268 6.408 4.200 1.00 98.50 94 THR A CA 1
ATOM 723 C C . THR A 1 94 ? -7.509 5.535 4.149 1.00 98.50 94 THR A C 1
ATOM 725 O O . THR A 1 94 ? -7.505 4.507 3.484 1.00 98.50 94 THR A O 1
ATOM 728 N N . GLY A 1 95 ? -8.583 5.939 4.822 1.00 98.31 95 GLY A N 1
ATOM 729 C CA . GLY A 1 95 ? -9.862 5.233 4.761 1.00 98.31 95 GLY A CA 1
ATOM 730 C C . GLY A 1 95 ? -10.919 5.864 5.660 1.00 98.31 95 GLY A C 1
ATOM 731 O O . GLY A 1 95 ? -10.693 6.919 6.259 1.00 98.31 95 GLY A O 1
ATOM 732 N N . SER A 1 96 ? -12.087 5.233 5.754 1.00 98.31 96 SER A N 1
ATOM 733 C CA . SER A 1 96 ? -13.169 5.671 6.638 1.00 98.31 96 SER A CA 1
ATOM 734 C C . SER A 1 96 ? -13.141 4.928 7.972 1.00 98.31 96 SER A C 1
ATOM 736 O O . SER A 1 96 ? -13.019 3.708 8.005 1.00 98.31 96 SER A O 1
ATOM 738 N N . VAL A 1 97 ? -13.319 5.660 9.072 1.00 97.75 97 VAL A N 1
ATOM 739 C CA . VAL A 1 97 ? -13.505 5.113 10.422 1.00 97.75 97 VAL A CA 1
ATOM 740 C C . VAL A 1 97 ? -14.725 5.787 11.035 1.00 97.75 97 VAL A C 1
ATOM 742 O O . VAL A 1 97 ? -14.744 7.003 11.242 1.00 97.75 97 VAL A O 1
ATOM 745 N N . GLY A 1 98 ? -15.793 5.021 11.268 1.00 96.25 98 GLY A N 1
ATOM 746 C CA . GLY A 1 98 ? -17.054 5.572 11.781 1.00 96.25 98 GLY A CA 1
ATOM 747 C C . GLY A 1 98 ? -17.642 6.679 10.892 1.00 96.25 98 GLY A C 1
ATOM 748 O O . GLY A 1 98 ? -18.216 7.641 11.404 1.00 96.25 98 GLY A O 1
ATOM 749 N N . GLY A 1 99 ? -17.453 6.581 9.570 1.00 96.00 99 GLY A N 1
ATOM 750 C CA . GLY A 1 99 ? -17.938 7.558 8.590 1.00 96.00 99 GLY A CA 1
ATOM 751 C C . GLY A 1 99 ? -17.071 8.813 8.433 1.00 96.00 99 GLY A C 1
ATOM 752 O O . GLY A 1 99 ? -17.486 9.747 7.747 1.00 96.00 99 GLY A O 1
ATOM 753 N N . LYS A 1 100 ? -15.884 8.867 9.049 1.00 97.19 100 LYS A N 1
ATOM 754 C CA . LYS A 1 100 ? -14.934 9.984 8.926 1.00 97.19 100 LYS A CA 1
ATOM 755 C C . LYS A 1 100 ? -13.656 9.533 8.234 1.00 97.19 100 LYS A C 1
ATOM 757 O O . LYS A 1 100 ? -13.167 8.446 8.517 1.00 97.19 100 LYS A O 1
ATOM 762 N N . SER A 1 101 ? -13.116 10.368 7.352 1.00 97.50 101 SER A N 1
ATOM 763 C CA . SER A 1 101 ? -11.818 10.114 6.723 1.00 97.50 101 SER A CA 1
ATOM 764 C C . SER A 1 101 ? -10.698 10.208 7.753 1.00 97.50 101 SER A C 1
ATOM 766 O O . SER A 1 101 ? -10.580 11.218 8.443 1.00 97.50 101 SER A O 1
ATOM 768 N N . GLN A 1 102 ? -9.875 9.170 7.817 1.00 98.19 102 GLN A N 1
ATOM 769 C CA . GLN A 1 102 ? -8.691 9.077 8.661 1.00 98.19 102 GLN A CA 1
ATOM 770 C C . GLN A 1 102 ? -7.477 8.726 7.797 1.00 98.19 102 GLN A C 1
ATOM 772 O O . GLN A 1 102 ? -7.615 8.191 6.694 1.00 98.19 102 GLN A O 1
ATOM 777 N N . VAL A 1 10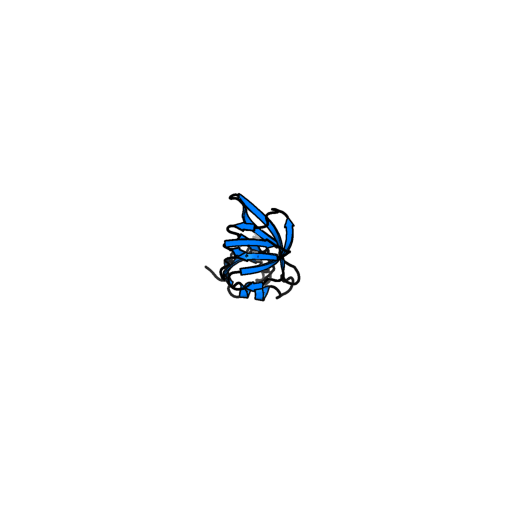3 ? -6.289 9.024 8.316 1.00 97.44 103 VAL A N 1
ATOM 778 C CA . VAL A 1 103 ? -5.006 8.671 7.706 1.00 97.44 103 VAL A CA 1
ATOM 779 C C . VAL A 1 103 ? -4.047 8.185 8.783 1.00 97.44 103 VAL A C 1
ATOM 781 O O . VAL A 1 103 ? -4.022 8.742 9.882 1.00 97.44 103 VAL A O 1
ATOM 784 N N . VAL A 1 104 ? -3.264 7.162 8.467 1.00 98.06 104 VAL A N 1
ATOM 785 C CA . VAL A 1 104 ? -2.116 6.716 9.254 1.00 98.06 104 VAL A CA 1
ATOM 786 C C . VAL A 1 104 ? -0.921 6.528 8.325 1.00 98.06 104 VAL A C 1
ATOM 788 O O . VAL A 1 104 ? -1.075 6.082 7.187 1.00 98.06 104 VAL A O 1
ATOM 791 N N . ILE A 1 105 ? 0.255 6.918 8.803 1.00 97.44 105 ILE A N 1
ATOM 792 C CA . ILE A 1 105 ? 1.534 6.722 8.134 1.00 97.44 105 ILE A CA 1
ATOM 793 C C . ILE A 1 105 ? 2.252 5.573 8.830 1.00 97.44 105 ILE A C 1
ATOM 795 O O . ILE A 1 105 ? 2.405 5.571 10.056 1.00 97.44 105 ILE A O 1
ATOM 799 N N . LEU A 1 106 ? 2.672 4.596 8.037 1.00 98.19 106 LEU A N 1
ATOM 800 C CA . LEU A 1 106 ? 3.362 3.394 8.491 1.00 98.19 106 LEU A CA 1
ATOM 801 C C . LEU A 1 106 ? 4.613 3.186 7.639 1.00 98.19 106 LEU A C 1
ATOM 803 O O . LEU A 1 106 ? 4.664 3.638 6.502 1.00 98.19 106 LEU A O 1
ATOM 807 N N . GLU A 1 107 ? 5.583 2.460 8.163 1.00 97.44 107 GLU A N 1
ATOM 808 C CA . GLU A 1 107 ? 6.636 1.822 7.374 1.00 97.44 107 GLU A CA 1
ATOM 809 C C . GLU A 1 107 ? 6.267 0.340 7.228 1.00 97.44 107 GLU A C 1
ATOM 811 O O . GLU A 1 107 ? 5.843 -0.266 8.217 1.00 97.44 107 GLU A O 1
ATOM 816 N N . ILE A 1 108 ? 6.371 -0.243 6.029 1.00 97.88 108 ILE A N 1
ATOM 817 C CA . ILE A 1 108 ? 5.924 -1.626 5.766 1.00 97.88 108 ILE A CA 1
ATOM 818 C C . ILE A 1 108 ? 7.030 -2.514 5.202 1.00 97.88 108 ILE A C 1
ATOM 820 O O . ILE A 1 108 ? 7.907 -2.062 4.476 1.00 97.88 108 ILE A O 1
ATOM 824 N N . SER A 1 109 ? 6.963 -3.810 5.491 1.00 97.19 109 SER A N 1
ATOM 825 C CA . SER A 1 109 ? 7.928 -4.802 5.009 1.00 97.19 109 SER A CA 1
ATOM 826 C C . SER A 1 109 ? 7.291 -6.184 4.843 1.00 97.19 109 SER A C 1
ATOM 828 O O . SER A 1 109 ? 6.135 -6.400 5.205 1.00 97.19 109 SER A O 1
ATOM 830 N N . ASN A 1 110 ? 8.053 -7.130 4.285 1.00 96.31 110 ASN A N 1
ATOM 831 C CA . ASN A 1 110 ? 7.675 -8.542 4.162 1.00 96.31 110 ASN A CA 1
ATOM 832 C C . ASN A 1 110 ? 6.280 -8.778 3.541 1.00 96.31 110 ASN A C 1
ATOM 834 O O . ASN A 1 110 ? 5.462 -9.479 4.151 1.00 96.31 110 ASN A O 1
ATOM 838 N N . PRO A 1 111 ? 5.995 -8.222 2.345 1.00 96.19 111 PRO A N 1
ATOM 839 C CA . PRO A 1 111 ? 4.707 -8.406 1.690 1.00 96.19 111 PRO A CA 1
ATOM 840 C C . PRO A 1 111 ? 4.415 -9.889 1.434 1.00 96.19 111 PRO A C 1
ATOM 842 O O . PRO A 1 111 ? 5.275 -10.644 0.971 1.00 96.19 111 PRO A O 1
ATOM 845 N N . LYS A 1 112 ? 3.182 -10.316 1.707 1.00 95.25 112 LYS A N 1
ATOM 846 C CA . LYS A 1 112 ? 2.691 -11.670 1.409 1.00 95.25 112 LYS A CA 1
ATOM 847 C C . LYS A 1 112 ? 1.291 -11.582 0.832 1.00 95.25 112 LYS A C 1
ATOM 849 O O . LYS A 1 112 ? 0.471 -10.816 1.323 1.00 95.25 112 LYS A O 1
ATOM 854 N N . VAL A 1 113 ? 1.017 -12.396 -0.180 1.00 93.44 113 VAL A N 1
ATOM 855 C CA . VAL A 1 113 ? -0.313 -12.522 -0.785 1.00 93.44 113 VAL A CA 1
ATOM 856 C C . VAL A 1 113 ? -0.923 -13.870 -0.415 1.00 93.44 113 VAL A C 1
ATOM 858 O O . VAL A 1 113 ? -0.239 -14.896 -0.447 1.00 93.44 113 VAL A O 1
ATOM 861 N N . SER A 1 114 ? -2.206 -13.861 -0.069 1.00 91.25 114 SER A N 1
ATO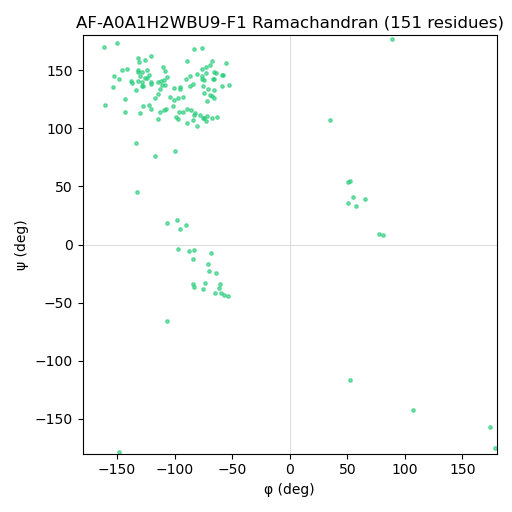M 862 C CA . SER A 1 114 ? -3.024 -15.058 0.119 1.00 91.25 114 SER A CA 1
ATOM 863 C C . SER A 1 114 ? -4.422 -14.761 -0.402 1.00 91.25 114 SER A C 1
ATOM 865 O O . SER A 1 114 ? -5.119 -13.932 0.171 1.00 91.25 114 SER A O 1
ATOM 867 N N . ASP A 1 115 ? -4.832 -15.436 -1.473 1.00 89.38 115 ASP A N 1
ATOM 868 C CA . ASP A 1 115 ? -6.135 -15.235 -2.116 1.00 89.38 115 ASP A CA 1
ATOM 869 C C . ASP A 1 115 ? -6.411 -13.753 -2.457 1.00 89.38 115 ASP A C 1
ATOM 871 O O . ASP A 1 115 ? -5.701 -13.168 -3.275 1.00 89.38 115 ASP A O 1
ATOM 875 N N . ASP A 1 116 ? -7.433 -13.151 -1.847 1.00 92.44 116 ASP A N 1
ATOM 876 C CA . ASP A 1 116 ? -7.871 -11.761 -2.015 1.00 92.44 116 ASP A CA 1
ATOM 877 C C . ASP A 1 116 ? -7.338 -10.825 -0.915 1.00 92.44 116 ASP A C 1
ATOM 879 O O . ASP A 1 116 ? -7.897 -9.752 -0.664 1.00 92.44 116 ASP A O 1
ATOM 883 N N . GLN A 1 117 ? -6.256 -11.231 -0.248 1.00 95.62 117 GLN A N 1
ATOM 884 C CA . GLN A 1 117 ? -5.611 -10.492 0.828 1.00 95.62 117 GLN A CA 1
ATOM 885 C C . GLN A 1 117 ? -4.123 -10.275 0.546 1.00 95.62 117 GLN A C 1
ATOM 887 O O . GLN A 1 117 ? -3.409 -11.165 0.071 1.00 95.62 117 GLN A O 1
ATOM 892 N N . VAL A 1 118 ? -3.636 -9.099 0.938 1.00 97.31 118 VAL A N 1
ATOM 893 C CA . VAL A 1 118 ? -2.206 -8.828 1.087 1.00 97.31 118 VAL A CA 1
ATOM 894 C C . VAL A 1 118 ? -1.892 -8.418 2.521 1.00 97.31 118 VAL A C 1
ATOM 896 O O . VAL A 1 118 ? -2.637 -7.665 3.147 1.00 97.31 118 VAL A O 1
ATOM 899 N N . THR A 1 119 ? -0.785 -8.930 3.048 1.00 97.81 119 THR A N 1
ATOM 900 C CA . THR A 1 119 ? -0.293 -8.607 4.387 1.00 97.81 119 THR A CA 1
ATOM 901 C C . THR A 1 119 ? 1.114 -8.043 4.333 1.00 97.81 119 THR A C 1
ATOM 903 O O . THR A 1 119 ? 1.932 -8.532 3.554 1.00 97.81 119 THR A O 1
ATOM 906 N N . TYR A 1 120 ? 1.410 -7.119 5.236 1.00 98.19 120 TYR A N 1
ATOM 907 C CA . TYR A 1 120 ? 2.742 -6.576 5.476 1.00 98.19 120 TYR A CA 1
ATOM 908 C C . TYR A 1 120 ? 3.013 -6.587 6.973 1.00 98.19 120 TYR A C 1
ATOM 910 O O . TYR A 1 120 ? 2.096 -6.381 7.768 1.00 98.19 120 TYR A O 1
ATOM 918 N N . ASP A 1 121 ? 4.268 -6.754 7.362 1.00 98.50 121 ASP A N 1
ATOM 919 C CA . ASP A 1 121 ? 4.688 -6.339 8.696 1.00 98.50 121 ASP A CA 1
ATOM 920 C C . ASP A 1 121 ? 4.780 -4.805 8.698 1.00 98.50 121 ASP A C 1
ATOM 922 O O . ASP A 1 121 ? 5.201 -4.222 7.694 1.00 98.50 121 ASP A O 1
ATOM 926 N N . TYR A 1 122 ? 4.383 -4.139 9.786 1.00 98.31 122 TYR A N 1
ATOM 927 C CA . TYR A 1 122 ? 4.394 -2.675 9.850 1.00 98.31 122 TYR A CA 1
ATOM 928 C C . TYR A 1 122 ? 5.046 -2.115 11.114 1.00 98.31 122 TYR A C 1
ATOM 930 O O . TYR A 1 122 ? 4.946 -2.677 12.207 1.00 98.31 122 TYR A O 1
ATOM 938 N N . THR A 1 123 ? 5.621 -0.925 10.963 1.00 97.81 123 THR A N 1
ATOM 939 C CA . THR A 1 123 ? 6.002 -0.031 12.057 1.00 97.81 123 THR A CA 1
ATOM 940 C C . THR A 1 123 ? 5.156 1.233 11.974 1.00 97.81 123 THR A C 1
ATOM 942 O O . THR A 1 123 ? 5.031 1.848 10.919 1.00 97.81 123 THR A O 1
ATOM 945 N N . TYR A 1 124 ? 4.541 1.629 13.088 1.00 97.31 124 TYR A N 1
ATOM 946 C CA . TYR A 1 124 ? 3.780 2.877 13.149 1.00 97.31 124 TYR A CA 1
ATOM 947 C C . TYR A 1 124 ? 4.716 4.091 13.100 1.00 97.31 124 TYR A C 1
ATOM 949 O O . TYR A 1 124 ? 5.684 4.144 13.862 1.00 97.31 124 TYR A O 1
ATOM 957 N N . VAL A 1 125 ? 4.383 5.082 12.269 1.00 95.44 125 VAL A N 1
ATOM 958 C CA . VAL A 1 125 ? 5.108 6.358 12.189 1.00 95.44 125 VAL A CA 1
ATOM 959 C C . VAL A 1 125 ? 4.284 7.474 12.835 1.00 95.44 125 VAL A C 1
ATOM 961 O O . VAL A 1 125 ? 4.675 8.003 13.877 1.00 95.44 125 VAL A O 1
ATOM 964 N N . GLU A 1 126 ? 3.127 7.820 12.259 1.00 94.94 126 GLU A N 1
ATOM 965 C CA . GLU A 1 126 ? 2.254 8.886 12.771 1.00 94.94 126 GLU A CA 1
ATOM 966 C C . GLU A 1 126 ? 0.808 8.803 12.243 1.00 94.94 126 GLU A C 1
ATOM 968 O O . GLU A 1 126 ? 0.509 8.062 11.312 1.00 94.94 126 GLU A O 1
ATOM 973 N N . GLY A 1 127 ? -0.103 9.605 12.804 1.00 95.69 127 GLY A N 1
ATOM 974 C CA . GLY A 1 127 ? -1.489 9.726 12.342 1.00 95.69 127 GLY A CA 1
ATOM 975 C C . GLY A 1 127 ? -2.517 9.059 13.259 1.00 95.69 127 GLY A C 1
ATOM 976 O O . GLY A 1 127 ? -2.454 9.182 14.480 1.00 95.69 127 GLY A O 1
ATOM 977 N N . SER A 1 128 ? -3.538 8.446 12.658 1.00 96.31 128 SER A N 1
ATOM 978 C CA . SER A 1 128 ? -4.656 7.818 13.368 1.00 96.31 128 SER A CA 1
ATOM 979 C C . SER A 1 128 ? -4.208 6.589 14.166 1.00 96.31 128 SER A C 1
ATOM 981 O O . SER A 1 128 ? -3.450 5.768 13.666 1.00 96.31 128 SER A O 1
ATOM 983 N N . ASP A 1 129 ? -4.789 6.392 15.350 1.00 96.50 129 ASP A N 1
ATOM 984 C CA . ASP A 1 129 ? -4.663 5.184 16.185 1.00 96.50 129 ASP A CA 1
ATOM 985 C C . ASP A 1 129 ? -5.740 4.124 15.873 1.00 96.50 129 ASP A C 1
ATOM 987 O O . ASP A 1 129 ? -6.004 3.218 16.664 1.00 96.50 129 ASP A O 1
ATOM 991 N N . ALA A 1 130 ? -6.402 4.255 14.721 1.00 97.44 130 ALA A N 1
ATOM 992 C CA . ALA A 1 130 ? -7.462 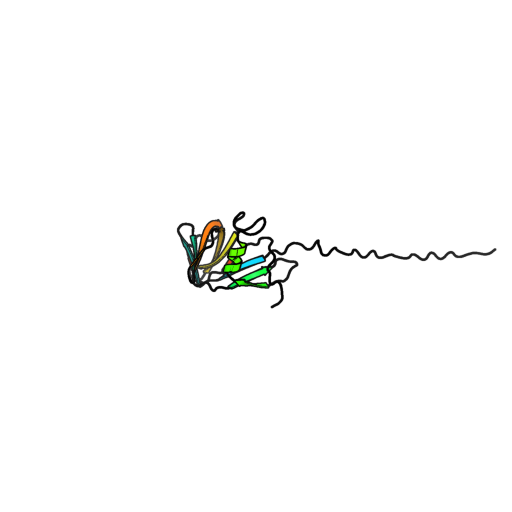3.346 14.319 1.00 97.44 130 ALA A CA 1
ATOM 993 C C . ALA A 1 130 ? -6.851 2.022 13.860 1.00 97.44 130 ALA A C 1
ATOM 995 O O . ALA A 1 130 ? -5.891 2.009 13.098 1.00 97.44 130 ALA A O 1
ATOM 996 N N . MET A 1 131 ? -7.453 0.915 14.287 1.00 97.88 131 MET A N 1
ATOM 997 C CA . MET A 1 131 ? -6.971 -0.431 13.958 1.00 97.88 131 MET A CA 1
ATOM 998 C C . MET A 1 131 ? -7.706 -1.056 12.767 1.00 97.88 131 MET A C 1
ATOM 1000 O O . MET A 1 131 ? -7.373 -2.159 12.351 1.00 97.88 131 MET A O 1
ATOM 1004 N N . ALA A 1 132 ? -8.716 -0.372 12.226 1.00 98.44 132 ALA A N 1
ATOM 1005 C CA . ALA A 1 132 ? -9.466 -0.824 11.065 1.00 98.44 132 ALA A CA 1
ATOM 1006 C C . ALA A 1 132 ? -9.954 0.366 10.234 1.00 98.44 132 ALA A C 1
ATOM 1008 O O . ALA A 1 132 ? -10.363 1.385 10.798 1.00 98.44 132 ALA A O 1
ATOM 1009 N N . PHE A 1 133 ? -9.938 0.213 8.911 1.00 98.69 133 PHE A N 1
ATOM 1010 C CA . PHE A 1 133 ? -10.366 1.223 7.944 1.00 98.69 133 PHE A CA 1
ATOM 1011 C C . PHE A 1 133 ? -11.275 0.587 6.891 1.00 98.69 133 PHE A C 1
ATOM 1013 O O . PHE A 1 133 ? -10.928 -0.441 6.311 1.00 98.69 133 PHE A O 1
ATOM 1020 N N . ASP A 1 134 ? -12.406 1.228 6.603 1.00 98.56 134 ASP A N 1
ATOM 1021 C CA . ASP A 1 134 ? -13.270 0.868 5.477 1.00 98.56 134 ASP A CA 1
ATOM 1022 C C . ASP A 1 134 ? -12.862 1.651 4.220 1.00 98.56 134 ASP A C 1
ATOM 1024 O O . ASP A 1 134 ? -12.565 2.849 4.300 1.00 98.56 134 ASP A O 1
ATOM 1028 N N . ASN A 1 135 ? -12.931 1.007 3.051 1.00 97.94 135 ASN A N 1
ATOM 1029 C CA . ASN A 1 135 ? -12.519 1.562 1.753 1.00 97.94 135 ASN A CA 1
ATOM 1030 C C . ASN A 1 135 ? -11.087 2.138 1.776 1.00 97.94 135 ASN A C 1
ATOM 1032 O O . ASN A 1 135 ? -10.902 3.330 1.492 1.00 97.94 135 ASN A O 1
ATOM 1036 N N . PRO A 1 136 ? -10.080 1.345 2.184 1.00 98.38 136 PRO A N 1
ATOM 1037 C CA . PRO A 1 136 ? -8.719 1.828 2.269 1.00 98.38 136 PRO A CA 1
ATOM 1038 C C . PRO A 1 136 ? -8.134 2.177 0.899 1.00 98.38 136 PRO A C 1
ATOM 1040 O O . PRO A 1 136 ? -8.317 1.457 -0.085 1.00 98.38 136 PRO A O 1
ATOM 1043 N N . VAL A 1 137 ? -7.346 3.247 0.877 1.00 98.38 137 VAL A N 1
ATOM 1044 C CA . VAL A 1 137 ? -6.395 3.549 -0.195 1.00 98.38 137 VAL A CA 1
ATOM 1045 C C . VAL A 1 137 ? -5.020 3.660 0.443 1.00 98.38 137 VAL A C 1
ATOM 1047 O O . VAL A 1 137 ? -4.814 4.502 1.324 1.00 98.38 137 VAL A O 1
ATOM 1050 N N . MET A 1 138 ? -4.100 2.806 0.003 1.00 97.81 138 MET A N 1
ATOM 1051 C CA . MET A 1 138 ? -2.717 2.774 0.456 1.00 97.81 138 MET A CA 1
ATOM 1052 C C . MET A 1 138 ? -1.813 3.324 -0.641 1.00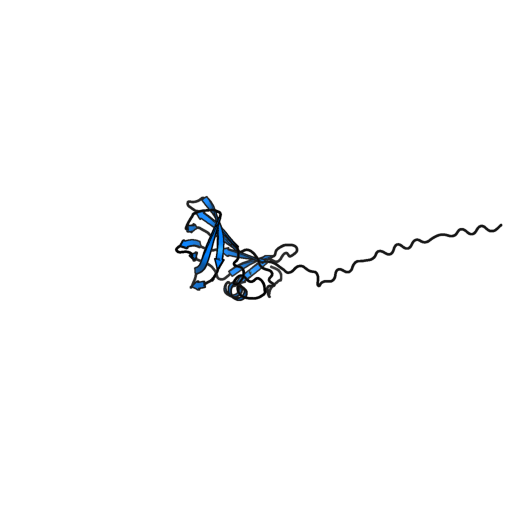 97.81 138 MET A C 1
ATOM 1054 O O . MET A 1 138 ? -1.724 2.747 -1.722 1.00 97.81 138 MET A O 1
ATOM 1058 N N . VAL A 1 139 ? -1.143 4.439 -0.358 1.00 97.56 139 VAL A N 1
ATOM 1059 C CA . VAL A 1 139 ? -0.119 5.009 -1.241 1.00 97.56 139 VAL A CA 1
ATOM 1060 C C . VAL A 1 139 ? 1.244 4.640 -0.681 1.00 97.56 139 VAL A C 1
ATOM 1062 O O . VAL A 1 139 ? 1.553 5.024 0.446 1.00 97.56 139 VAL A O 1
ATOM 1065 N N . ILE A 1 140 ? 2.032 3.908 -1.460 1.00 96.06 140 ILE A N 1
ATOM 1066 C CA . ILE A 1 140 ? 3.390 3.482 -1.132 1.00 96.06 140 ILE A CA 1
ATOM 1067 C C . ILE A 1 140 ? 4.373 4.458 -1.779 1.00 96.06 140 ILE A C 1
ATOM 1069 O O . ILE A 1 140 ? 4.293 4.734 -2.982 1.00 96.06 140 ILE A O 1
ATOM 1073 N N . ASP A 1 141 ? 5.258 4.995 -0.941 1.00 87.81 141 ASP A N 1
ATOM 1074 C CA . ASP A 1 141 ? 6.384 5.855 -1.300 1.00 87.81 141 ASP A CA 1
ATOM 1075 C C . ASP A 1 141 ? 7.299 5.181 -2.336 1.00 87.81 141 ASP A C 1
ATOM 1077 O O . ASP A 1 141 ? 7.289 3.967 -2.526 1.00 87.81 141 ASP A O 1
ATOM 1081 N N . SER A 1 142 ? 8.029 6.005 -3.076 1.00 78.06 142 SER A N 1
ATOM 1082 C CA . SER A 1 142 ? 8.781 5.603 -4.248 1.00 78.06 142 SER A CA 1
ATOM 1083 C C . SER A 1 142 ? 10.210 5.143 -3.965 1.00 78.06 142 SER A C 1
ATOM 1085 O O . SER A 1 142 ? 10.879 5.626 -3.062 1.00 78.06 142 SER A O 1
ATOM 1087 N N . PHE A 1 143 ? 10.755 4.363 -4.890 1.00 68.62 143 PHE A N 1
ATOM 1088 C CA . PHE A 1 143 ? 12.198 4.236 -5.089 1.00 68.62 143 PHE A CA 1
ATOM 1089 C C . PHE A 1 143 ? 12.518 4.380 -6.580 1.00 68.62 143 PHE A C 1
ATOM 1091 O O . PHE A 1 143 ? 11.632 4.239 -7.433 1.00 68.62 143 PHE A O 1
ATOM 1098 N N . SER A 1 144 ? 13.774 4.688 -6.909 1.00 62.53 144 SER A N 1
ATOM 1099 C CA . SER A 1 144 ? 14.213 4.811 -8.301 1.00 62.53 144 SER A CA 1
ATOM 1100 C C . SER A 1 144 ? 14.072 3.467 -9.023 1.00 62.53 144 SER A C 1
ATOM 1102 O O . SER A 1 144 ? 14.811 2.523 -8.750 1.00 62.53 144 SER A O 1
ATOM 1104 N N . TRP A 1 145 ? 13.124 3.364 -9.958 1.00 57.66 145 TRP A N 1
ATOM 1105 C CA . TRP A 1 145 ? 12.840 2.126 -10.688 1.00 57.66 145 TRP A CA 1
ATOM 1106 C C . TRP A 1 145 ? 12.257 2.398 -12.083 1.00 57.66 145 TRP A C 1
ATOM 1108 O O . TRP A 1 145 ? 11.488 3.335 -12.292 1.00 57.66 145 TRP A O 1
ATOM 1118 N N . ARG A 1 146 ? 12.595 1.557 -13.074 1.00 51.16 146 ARG A N 1
ATOM 1119 C CA . ARG A 1 146 ? 12.121 1.683 -14.465 1.00 51.16 146 ARG A CA 1
ATOM 1120 C C . ARG A 1 146 ? 11.210 0.503 -14.860 1.00 51.16 146 ARG A C 1
ATOM 1122 O O . ARG A 1 146 ? 11.743 -0.574 -15.128 1.00 51.16 146 ARG A O 1
ATOM 1129 N N . PRO A 1 147 ? 9.881 0.695 -15.004 1.00 53.53 147 PRO A N 1
ATOM 1130 C CA . PRO A 1 147 ? 8.980 -0.356 -15.464 1.00 53.53 147 PRO A CA 1
ATOM 1131 C C . PRO A 1 147 ? 9.255 -0.780 -16.909 1.00 53.53 147 PRO A C 1
ATOM 1133 O O . PRO A 1 147 ? 9.596 0.071 -17.745 1.00 53.53 147 PRO A O 1
ATOM 1136 N N . PRO A 1 148 ? 9.019 -2.067 -17.240 1.00 51.12 148 PRO A N 1
ATOM 1137 C CA . PRO A 1 148 ? 9.123 -2.575 -18.608 1.00 51.12 148 PRO A CA 1
ATOM 1138 C C . PRO A 1 148 ? 8.087 -1.946 -19.554 1.00 51.12 148 PRO A C 1
ATOM 1140 O O . PRO A 1 148 ? 8.344 -1.833 -20.752 1.00 51.12 148 PRO A O 1
ATOM 1143 N N . TYR A 1 149 ? 6.959 -1.462 -19.023 1.00 48.47 149 TYR A N 1
ATOM 1144 C CA . TYR A 1 149 ? 5.875 -0.844 -19.789 1.00 48.47 149 TYR A CA 1
ATOM 1145 C C . TYR A 1 149 ? 5.698 0.627 -19.392 1.00 48.47 149 TYR A C 1
ATOM 1147 O O . TYR A 1 149 ? 4.784 0.992 -18.665 1.00 48.47 149 TYR A O 1
ATOM 1155 N N . SER A 1 150 ? 6.595 1.498 -19.857 1.00 42.78 150 SER A N 1
ATOM 1156 C CA . SER A 1 150 ? 6.390 2.953 -19.780 1.00 42.78 150 SER A CA 1
ATOM 1157 C C . SER A 1 150 ? 5.887 3.465 -21.130 1.00 42.78 150 SER A C 1
ATOM 1159 O O . SER A 1 150 ? 6.664 3.924 -21.966 1.00 42.78 150 SER A O 1
ATOM 1161 N N . CYS A 1 151 ? 4.586 3.307 -21.382 1.00 50.19 151 CYS A N 1
ATOM 1162 C CA . CYS A 1 151 ? 3.923 3.875 -22.554 1.00 50.19 151 CYS A CA 1
ATOM 1163 C C . CYS A 1 151 ? 2.405 3.953 -22.346 1.00 50.19 151 CYS A C 1
ATOM 1165 O O . CYS A 1 151 ? 1.760 2.925 -22.173 1.00 50.19 151 CYS A O 1
ATOM 1167 N N . CYS A 1 152 ? 1.897 5.185 -22.419 1.00 38.03 152 CYS A N 1
ATOM 1168 C CA . CYS A 1 152 ? 0.560 5.593 -22.851 1.00 38.03 152 CYS A CA 1
ATOM 1169 C C . CYS A 1 152 ? -0.624 4.668 -22.513 1.00 38.03 152 CYS A C 1
ATOM 1171 O O . CYS A 1 152 ? -0.894 3.703 -23.229 1.00 38.03 152 CYS A O 1
ATOM 1173 N N . ILE A 1 153 ? -1.431 5.116 -21.547 1.00 39.66 153 ILE A N 1
ATOM 1174 C CA . ILE A 1 153 ? -2.897 5.059 -21.630 1.00 39.66 153 ILE A CA 1
ATOM 1175 C C . ILE A 1 153 ? -3.403 6.498 -21.736 1.00 39.66 153 ILE A C 1
ATOM 1177 O O . ILE A 1 153 ? -2.883 7.352 -20.979 1.00 39.66 153 ILE A O 1
#

Sequence (153 aa):
MRIQLVTAIVTATFATTIANADDAPEKSYLFVEVGEKAELTDGQLILLGVGDEVSVFSDRPYRDAGFITRAELFEIWGKGENNFEENPPNVALTGSVGGKSQVVILEISNPKVSDDQVTYDYTYVEGSDAMAFDNPVMVIDSFSWRPPYSCCI

Solvent-accessible surface area (backbone atoms only — not comparable to full-atom values): 8899 Å² total; per-residue (Å²): 140,85,86,81,86,82,82,83,83,82,81,82,80,80,83,78,83,78,77,66,86,84,73,62,76,79,49,33,36,35,40,38,45,56,27,53,31,32,37,55,54,98,56,30,39,36,36,32,66,35,66,63,64,26,39,37,40,39,48,81,93,53,87,51,59,54,72,44,45,50,68,56,55,59,64,47,31,72,45,74,79,77,17,39,69,85,46,55,35,47,29,45,42,31,24,32,49,98,88,37,85,46,48,29,34,31,34,43,38,78,76,46,78,56,95,46,31,41,35,26,40,48,44,88,72,51,73,52,90,70,48,55,26,42,57,24,40,35,40,34,58,59,46,77,52,82,70,96,78,81,71,87,124

Nearest PDB structures (foldseek):
  3op1-assembly1_B  TM=3.154E-01  e=5.105E-01  Streptococcus pneumoniae
  1n08-assembly1_A  TM=2.942E-01  e=4.148E-01  Schizosaccharomyces pombe
  8tjh-assembly2_B  TM=1.738E-01  e=1.324E-01  synthetic construct
  1p4m-assembly1_A  TM=2.386E-01  e=1.003E+00  Homo sapiens
  5fo1-assembly1_A  TM=3.094E-01  e=2.184E+00  Corynebacterium ammoniagenes

Secondary structure (DSSP, 8-state):
--------------------GGGPPPPEEEEEEE-SEEEEETTEEEEES--SEEEEEEPTT---EEEEEHHHHHHHHT-STT-TTTSPPEEEEEEEETTEEEEEEEEEEEEEEETTEEEEEEEEEEE---SEEEEEEEEEEEEE---S-----

pLDDT: mean 84.27, std 18.58, range [38.03, 98.69]

Organism: NCBI:txid985054

Radius of gyration: 25.06 Å; Cα contacts (8 Å, |Δi|>4): 295; chains: 1; bounding box: 60×77×66 Å

Mean predicted aligned error: 10.18 Å

Foldseek 3Di:
DDDDDDDDDDDDDDDDPDDPPVPDDFKKKKKKWWAQKWFAPPQKIKGAQTDQWIWIATDPPDGFIDIDGVVVVVVQQPDDPPHCAVPFWKKWKWADDPNDIWIFIWGWADWDDDDRMIMTRIDGDDTDPDRMGGGIMMMTGIDRDDDPDRDDD